Protein AF-A0AAV7Y531-F1 (afdb_monomer_lite)

Organism: NCBI:txid1746091

Sequence (164 aa):
MVYMGDIHSNTTSDLKAILGIIKIGLQLETLRDEIFVQVVKQTTKNPNKNSKTKDWDAFCVLTQSFLPLKNFQSPLIQHFEKHTRSTNRKIRAFARYALRVFRSILNKKIYEMPKIVIIKIILQLPFRPVVFGVSLEQLLESEKTTGSKAMIPRVLKYLYQNIE

Structure (mmCIF, N/CA/C/O backbone):
data_AF-A0AAV7Y531-F1
#
_entry.id   AF-A0AAV7Y531-F1
#
loop_
_atom_site.group_PDB
_atom_site.id
_atom_site.type_symbol
_atom_site.label_atom_id
_atom_site.label_alt_id
_atom_site.label_comp_id
_atom_site.label_asym_id
_atom_site.label_entity_id
_atom_site.label_seq_id
_atom_site.pdbx_PDB_ins_code
_atom_site.Cartn_x
_atom_site.Cartn_y
_atom_site.Cartn_z
_atom_site.occupancy
_atom_site.B_iso_or_equiv
_atom_site.auth_seq_id
_atom_site.auth_comp_id
_atom_site.auth_asym_id
_atom_site.auth_atom_id
_atom_site.pdbx_PDB_model_num
ATOM 1 N N . MET A 1 1 ? 2.916 12.273 -4.085 1.00 53.38 1 MET A N 1
ATOM 2 C CA . MET A 1 1 ? 3.907 13.263 -4.562 1.00 53.38 1 MET A CA 1
ATOM 3 C C . MET A 1 1 ? 5.258 13.121 -3.858 1.00 53.38 1 MET A C 1
ATOM 5 O O . MET A 1 1 ? 6.182 12.682 -4.520 1.00 53.38 1 ME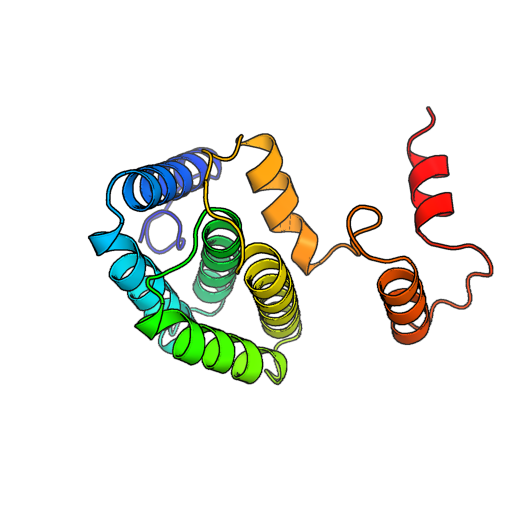T A O 1
ATOM 9 N N . VAL A 1 2 ? 5.402 13.372 -2.543 1.00 57.91 2 VAL A N 1
ATOM 10 C CA . VAL A 1 2 ? 6.716 13.222 -1.855 1.00 57.91 2 VAL A CA 1
ATOM 11 C C . VAL A 1 2 ? 7.213 11.773 -1.835 1.00 57.91 2 VAL A C 1
ATOM 13 O O . VAL A 1 2 ? 8.239 11.473 -2.427 1.00 57.91 2 VAL A O 1
ATOM 16 N N . TYR A 1 3 ? 6.432 10.843 -1.274 1.00 57.06 3 TYR A N 1
ATOM 17 C CA . TYR A 1 3 ? 6.820 9.423 -1.225 1.00 57.06 3 TYR A CA 1
ATOM 18 C C . TYR A 1 3 ? 7.027 8.788 -2.610 1.00 57.06 3 TYR A C 1
ATOM 20 O O . TYR A 1 3 ? 7.845 7.895 -2.788 1.00 57.06 3 TYR A O 1
ATOM 28 N N . MET A 1 4 ? 6.281 9.266 -3.605 1.00 63.38 4 MET A N 1
ATOM 29 C CA . MET A 1 4 ? 6.285 8.738 -4.975 1.00 63.38 4 MET A CA 1
ATOM 30 C C . MET A 1 4 ? 7.547 9.145 -5.751 1.00 63.38 4 MET A C 1
ATOM 32 O O . MET A 1 4 ? 7.776 8.681 -6.862 1.00 63.38 4 MET A O 1
ATOM 36 N N . GLY A 1 5 ? 8.413 9.973 -5.152 1.00 57.06 5 GLY A N 1
ATOM 37 C CA . GLY A 1 5 ? 9.607 10.496 -5.810 1.00 57.06 5 GLY A CA 1
ATOM 38 C C . GLY A 1 5 ? 9.303 11.571 -6.852 1.00 57.06 5 GLY A C 1
ATOM 39 O O . GLY A 1 5 ? 10.188 11.907 -7.632 1.00 57.06 5 GLY A O 1
ATOM 40 N N . ASP A 1 6 ? 8.080 12.115 -6.858 1.00 59.00 6 ASP A N 1
ATOM 41 C CA . ASP A 1 6 ? 7.716 13.265 -7.695 1.00 59.00 6 ASP A CA 1
ATOM 42 C C . ASP A 1 6 ? 8.274 14.574 -7.102 1.00 59.00 6 ASP A C 1
ATOM 44 O O . ASP A 1 6 ? 8.421 15.569 -7.803 1.00 59.00 6 ASP A O 1
ATOM 48 N N . ILE A 1 7 ? 8.615 14.570 -5.808 1.00 57.28 7 ILE A N 1
ATOM 49 C CA . ILE A 1 7 ? 9.315 15.650 -5.105 1.00 57.28 7 ILE A CA 1
ATOM 50 C C . ILE A 1 7 ? 10.638 15.070 -4.594 1.00 57.28 7 ILE A C 1
ATOM 52 O O . ILE A 1 7 ? 10.643 13.975 -4.034 1.00 57.28 7 ILE A O 1
ATOM 56 N N . HIS A 1 8 ? 11.757 15.775 -4.794 1.00 54.75 8 HIS A N 1
ATOM 57 C CA . HIS A 1 8 ? 13.073 15.316 -4.333 1.00 54.75 8 HIS A CA 1
ATOM 58 C C . HIS A 1 8 ? 13.085 15.191 -2.804 1.00 54.75 8 HIS A C 1
ATOM 60 O O . HIS A 1 8 ? 12.927 16.175 -2.084 1.00 54.75 8 HIS A O 1
ATOM 66 N N . SER A 1 9 ? 13.263 13.968 -2.314 1.00 61.28 9 SER A N 1
ATOM 67 C CA . SER A 1 9 ? 13.124 13.604 -0.907 1.00 61.28 9 SER A CA 1
ATOM 68 C C . SER A 1 9 ? 14.180 12.562 -0.529 1.00 61.28 9 SER A C 1
ATOM 70 O O . SER A 1 9 ? 14.606 11.747 -1.350 1.00 61.28 9 SER A O 1
ATOM 72 N N . ASN A 1 10 ? 14.639 12.586 0.724 1.00 73.88 10 ASN A N 1
ATOM 73 C CA . ASN A 1 10 ? 15.508 11.538 1.259 1.00 73.88 10 ASN A CA 1
ATOM 74 C C . ASN A 1 10 ? 14.672 10.372 1.822 1.00 73.88 10 ASN A C 1
ATOM 76 O O . ASN A 1 10 ? 13.495 10.532 2.155 1.00 73.88 10 ASN A O 1
ATOM 80 N N . THR A 1 11 ? 15.280 9.196 1.991 1.00 72.25 11 THR A N 1
ATOM 81 C CA . THR A 1 11 ? 14.594 7.980 2.474 1.00 72.25 11 THR A CA 1
ATOM 82 C C . THR A 1 11 ? 13.844 8.195 3.795 1.00 72.25 11 THR A C 1
ATOM 84 O O . THR A 1 11 ? 12.777 7.626 4.015 1.00 72.25 11 THR A O 1
ATOM 87 N N . THR A 1 12 ? 14.369 9.043 4.683 1.00 74.94 12 THR A N 1
ATOM 88 C CA . THR A 1 12 ? 13.724 9.378 5.960 1.00 74.94 12 THR A CA 1
ATOM 89 C C . THR A 1 12 ? 12.433 10.169 5.755 1.00 74.94 12 THR A C 1
ATOM 91 O O . THR A 1 12 ? 11.435 9.894 6.420 1.00 74.94 12 THR A O 1
ATOM 94 N N . SER A 1 13 ? 12.429 11.132 4.833 1.00 80.62 13 SER A N 1
ATOM 95 C CA . SER A 1 13 ? 11.231 11.897 4.482 1.00 80.62 13 SER A CA 1
ATOM 96 C C . SER A 1 13 ? 10.180 11.045 3.769 1.00 80.62 13 SER A C 1
ATOM 98 O O . SER A 1 13 ? 9.000 11.179 4.084 1.00 80.62 13 SER A O 1
ATOM 100 N N . ASP A 1 14 ? 10.594 10.086 2.935 1.00 84.06 14 ASP A N 1
ATOM 101 C CA . ASP A 1 14 ? 9.687 9.105 2.328 1.00 84.06 14 ASP A CA 1
ATOM 102 C C . ASP A 1 14 ? 9.009 8.255 3.416 1.00 84.06 14 ASP A C 1
ATOM 104 O O . ASP A 1 14 ? 7.781 8.166 3.485 1.00 84.06 14 ASP A O 1
ATOM 108 N N . LEU A 1 15 ? 9.784 7.696 4.349 1.00 86.19 15 LEU A N 1
ATOM 109 C CA . LEU A 1 15 ? 9.225 6.902 5.448 1.00 86.19 15 LEU A CA 1
ATOM 110 C C . LEU A 1 15 ? 8.258 7.709 6.326 1.00 86.19 15 LEU A C 1
ATOM 112 O O . LEU A 1 15 ? 7.199 7.207 6.697 1.00 86.19 15 LEU A O 1
ATOM 116 N N . LYS A 1 16 ? 8.580 8.969 6.636 1.00 87.81 16 LYS A N 1
ATOM 117 C CA . LYS A 1 16 ? 7.666 9.854 7.374 1.00 87.81 16 LYS A CA 1
ATOM 118 C C . LYS A 1 16 ? 6.380 10.127 6.590 1.00 87.81 16 LYS A C 1
ATOM 120 O O . LYS A 1 16 ? 5.304 10.105 7.182 1.00 87.81 16 LYS A O 1
ATOM 125 N N . ALA A 1 17 ? 6.478 10.335 5.278 1.00 89.88 17 ALA A N 1
ATOM 126 C CA . ALA A 1 17 ? 5.321 10.580 4.425 1.00 89.88 17 ALA A CA 1
ATOM 127 C C . ALA A 1 17 ? 4.371 9.372 4.389 1.00 89.88 17 ALA A C 1
ATOM 129 O O . ALA A 1 17 ? 3.175 9.539 4.622 1.00 89.88 17 ALA A O 1
ATOM 130 N N . ILE A 1 18 ? 4.886 8.154 4.172 1.00 91.31 18 ILE A N 1
ATOM 131 C CA . ILE A 1 18 ? 4.034 6.955 4.138 1.00 91.31 18 ILE A CA 1
ATOM 132 C C . ILE A 1 18 ? 3.409 6.663 5.507 1.00 91.31 18 ILE A C 1
ATOM 134 O O . ILE A 1 18 ? 2.230 6.332 5.574 1.00 91.31 18 ILE A O 1
ATOM 138 N N . LEU A 1 19 ? 4.141 6.873 6.608 1.00 93.00 19 LEU A N 1
ATOM 139 C CA . LEU A 1 19 ? 3.591 6.760 7.966 1.00 93.00 19 LEU A CA 1
ATOM 140 C C . LEU A 1 19 ? 2.464 7.766 8.215 1.00 93.00 19 LEU A C 1
ATOM 142 O O . LEU A 1 19 ? 1.467 7.417 8.841 1.00 93.00 19 LEU A O 1
ATOM 146 N N . GLY A 1 20 ? 2.604 8.996 7.715 1.00 94.06 20 GLY A N 1
ATOM 147 C CA . GLY A 1 20 ? 1.550 10.007 7.782 1.00 94.06 20 GLY A CA 1
ATOM 148 C C . GLY A 1 20 ? 0.280 9.560 7.058 1.00 94.06 20 GLY A C 1
ATOM 149 O O . GLY A 1 20 ? -0.804 9.624 7.632 1.00 94.06 20 GLY A O 1
ATOM 150 N N . ILE A 1 21 ? 0.418 9.024 5.841 1.00 95.00 21 ILE A N 1
ATOM 151 C CA . ILE A 1 21 ? -0.711 8.488 5.064 1.00 95.00 21 ILE A CA 1
ATOM 152 C C . ILE A 1 21 ? -1.368 7.316 5.803 1.00 95.00 21 ILE A C 1
ATOM 154 O O . ILE A 1 21 ? -2.593 7.264 5.907 1.00 95.00 21 ILE A O 1
ATOM 158 N N . ILE A 1 22 ? -0.569 6.402 6.365 1.00 95.56 22 ILE A N 1
ATOM 159 C CA . ILE A 1 22 ? -1.090 5.268 7.135 1.00 95.56 22 ILE A CA 1
ATOM 160 C C . ILE A 1 22 ? -1.878 5.755 8.346 1.00 95.56 22 ILE A C 1
ATOM 162 O O . ILE A 1 22 ? -2.997 5.304 8.564 1.00 95.56 22 ILE A O 1
ATOM 166 N N . LYS A 1 23 ? -1.330 6.712 9.100 1.00 96.19 23 LYS A N 1
ATOM 167 C CA . LYS A 1 23 ? -2.006 7.294 10.260 1.00 96.19 23 LYS A CA 1
ATOM 168 C C . LYS A 1 23 ? -3.377 7.863 9.881 1.00 96.19 23 LYS A C 1
ATOM 170 O O . LYS A 1 23 ? -4.349 7.576 10.573 1.00 96.19 23 LYS A O 1
ATOM 175 N N . ILE A 1 24 ? -3.464 8.600 8.772 1.00 95.94 24 ILE A N 1
ATOM 176 C CA . ILE A 1 24 ? -4.731 9.149 8.268 1.00 95.94 24 ILE A CA 1
ATOM 177 C C . ILE A 1 24 ? -5.717 8.021 7.940 1.00 95.94 24 ILE A C 1
ATOM 179 O O . ILE A 1 24 ? -6.846 8.056 8.417 1.00 95.94 24 ILE A O 1
ATOM 183 N N . GLY A 1 25 ? -5.295 6.994 7.194 1.00 95.75 25 GLY A N 1
ATOM 184 C CA . GLY A 1 25 ? -6.164 5.864 6.840 1.00 95.75 25 GLY A CA 1
ATOM 185 C C . GLY A 1 25 ? -6.623 5.028 8.043 1.00 95.75 25 GLY A C 1
ATOM 186 O O . GLY A 1 25 ? -7.721 4.471 8.031 1.00 95.75 25 GLY A O 1
ATOM 187 N N . LEU A 1 26 ? -5.817 4.956 9.105 1.00 95.00 26 LEU A N 1
ATOM 188 C CA . LEU A 1 26 ? -6.198 4.297 10.357 1.00 95.00 26 LEU A CA 1
ATOM 189 C C . LEU A 1 26 ? -7.231 5.112 11.147 1.00 95.00 26 LEU A C 1
ATOM 191 O O . LEU A 1 26 ? -8.158 4.522 11.696 1.00 95.00 26 LEU A O 1
ATOM 195 N N . GLN A 1 27 ? -7.090 6.441 11.183 1.00 95.38 27 GLN A N 1
ATOM 196 C CA . GLN A 1 27 ? -7.982 7.341 11.926 1.00 95.38 27 GLN A CA 1
ATOM 197 C C . GLN A 1 27 ? -9.300 7.628 11.195 1.00 95.38 27 GLN A C 1
ATOM 199 O O . GLN A 1 27 ? -10.337 7.762 11.837 1.00 95.38 27 GLN A O 1
ATOM 204 N N . LEU A 1 28 ? -9.264 7.736 9.865 1.00 95.44 28 LEU A N 1
ATOM 205 C CA . LEU A 1 28 ? -10.386 8.160 9.030 1.00 95.44 28 LEU A CA 1
ATOM 206 C C . LEU A 1 28 ? -10.697 7.085 7.988 1.00 95.44 28 LEU A C 1
ATOM 208 O O . LEU A 1 28 ? -10.148 7.068 6.886 1.00 95.44 28 LEU A O 1
ATOM 212 N N . GLU A 1 29 ? -11.609 6.179 8.337 1.00 93.31 29 GLU A N 1
ATOM 213 C CA . GLU A 1 29 ? -12.004 5.065 7.470 1.00 93.31 29 GLU A CA 1
ATOM 214 C C . GLU A 1 29 ? -12.589 5.523 6.123 1.00 93.31 29 GLU A C 1
ATOM 216 O O . GLU A 1 29 ? -12.320 4.906 5.093 1.00 93.31 29 GLU A O 1
ATOM 221 N N . THR A 1 30 ? -13.296 6.655 6.102 1.00 92.94 30 THR A N 1
ATOM 222 C CA . THR A 1 30 ? -13.878 7.248 4.887 1.00 92.94 30 THR A CA 1
ATOM 223 C C . THR A 1 30 ? -12.837 7.679 3.851 1.00 92.94 30 THR A C 1
ATOM 225 O O . THR A 1 30 ? -13.166 7.783 2.673 1.00 92.94 30 THR A O 1
ATOM 228 N N . LEU A 1 31 ? -11.578 7.893 4.253 1.00 95.69 31 LEU A N 1
ATOM 229 C CA . LEU A 1 31 ? -10.491 8.273 3.344 1.00 95.69 31 LEU A CA 1
ATOM 230 C C . LEU A 1 31 ? -9.726 7.077 2.775 1.00 95.69 31 LEU A C 1
ATOM 232 O O . LEU A 1 31 ? -8.895 7.259 1.887 1.00 95.69 31 LEU A O 1
ATOM 236 N N . ARG A 1 32 ? -9.968 5.853 3.263 1.00 95.50 32 ARG A N 1
ATOM 237 C CA . ARG A 1 32 ? -9.200 4.675 2.827 1.00 95.50 32 ARG A CA 1
ATOM 238 C C . ARG A 1 32 ? -9.364 4.420 1.334 1.00 95.50 32 ARG A C 1
ATOM 240 O O . ARG A 1 32 ? -8.366 4.202 0.652 1.00 95.50 32 ARG A O 1
ATOM 247 N N . ASP A 1 33 ? -10.589 4.502 0.824 1.00 95.88 33 ASP A N 1
ATOM 248 C CA . ASP A 1 33 ? -10.867 4.305 -0.602 1.00 95.88 33 ASP A CA 1
ATOM 249 C C . ASP A 1 33 ? -10.153 5.355 -1.454 1.00 95.88 33 ASP A C 1
ATOM 251 O O . ASP A 1 33 ? -9.473 4.993 -2.411 1.00 95.88 33 ASP A O 1
ATOM 255 N N . GLU A 1 34 ? -10.208 6.630 -1.059 1.00 95.44 34 GLU A N 1
ATOM 256 C CA . GLU A 1 34 ? -9.510 7.717 -1.754 1.00 95.44 34 GLU A CA 1
ATOM 257 C C . GLU A 1 34 ? -7.991 7.486 -1.779 1.00 95.44 34 GLU A C 1
ATOM 259 O O . GLU A 1 34 ? -7.361 7.601 -2.831 1.00 95.44 34 GLU A O 1
ATOM 264 N N . ILE A 1 35 ? -7.396 7.064 -0.655 1.00 95.25 35 ILE A N 1
ATOM 265 C CA . ILE A 1 35 ? -5.970 6.711 -0.591 1.00 95.25 35 ILE A CA 1
ATOM 266 C C . ILE A 1 35 ? -5.647 5.598 -1.598 1.00 95.25 35 ILE A C 1
ATOM 268 O O . ILE A 1 35 ? -4.692 5.719 -2.372 1.00 95.25 35 ILE A O 1
ATOM 272 N N . PHE A 1 36 ? -6.433 4.516 -1.627 1.00 95.50 36 PHE A N 1
ATOM 273 C CA . PHE A 1 36 ? -6.189 3.420 -2.565 1.00 95.50 36 PHE A CA 1
ATOM 274 C C . PHE A 1 36 ? -6.401 3.848 -4.022 1.00 95.50 36 PHE A C 1
ATOM 276 O O . PHE A 1 36 ? -5.572 3.513 -4.868 1.00 95.50 36 PHE A O 1
ATOM 283 N N . VAL A 1 37 ? -7.446 4.620 -4.326 1.00 94.00 37 VAL A N 1
ATOM 284 C CA . VAL A 1 37 ? -7.720 5.148 -5.673 1.00 94.00 37 VAL A CA 1
ATOM 285 C C . VAL A 1 37 ? -6.561 6.008 -6.171 1.00 94.00 37 VAL A C 1
ATOM 287 O O . VAL A 1 37 ? -6.118 5.843 -7.312 1.00 94.00 37 VAL A O 1
ATOM 290 N N . GLN A 1 38 ? -6.011 6.879 -5.323 1.00 91.88 38 GLN A N 1
ATOM 291 C CA . GLN A 1 38 ? -4.862 7.707 -5.687 1.00 91.88 38 GLN A CA 1
ATOM 292 C C . GLN A 1 38 ? -3.636 6.859 -6.047 1.00 91.88 38 GLN A C 1
ATOM 294 O O . GLN A 1 38 ? -2.994 7.111 -7.069 1.00 91.88 38 GLN A O 1
ATOM 299 N N . VAL A 1 39 ? -3.332 5.805 -5.282 1.00 91.19 39 VAL A N 1
ATOM 300 C CA . VAL A 1 39 ? -2.198 4.920 -5.602 1.00 91.19 39 VAL A CA 1
ATOM 301 C C . VAL A 1 39 ? -2.477 4.057 -6.843 1.00 91.19 39 VAL A C 1
ATOM 303 O O . VAL A 1 39 ? -1.589 3.872 -7.680 1.00 91.19 39 VAL A O 1
ATOM 306 N N . VAL A 1 40 ? -3.716 3.596 -7.053 1.00 92.31 40 VAL A N 1
ATOM 307 C CA . VAL A 1 40 ? -4.134 2.912 -8.297 1.00 92.31 40 VAL A CA 1
ATOM 308 C C . VAL A 1 40 ? -3.913 3.810 -9.516 1.00 92.31 40 VAL A C 1
ATOM 310 O O . VAL A 1 40 ? -3.365 3.369 -10.532 1.00 92.31 40 VAL A O 1
ATOM 313 N N . LYS A 1 41 ? -4.302 5.086 -9.424 1.00 89.94 41 LYS A N 1
ATOM 314 C CA . LYS A 1 41 ? -4.123 6.065 -10.502 1.00 89.94 41 LYS A CA 1
ATOM 315 C C . LYS A 1 41 ? -2.647 6.210 -10.870 1.00 89.94 41 LYS A C 1
ATOM 317 O O . LYS A 1 41 ? -2.317 6.160 -12.056 1.00 89.94 41 LYS A O 1
ATOM 322 N N . GLN A 1 42 ? -1.776 6.312 -9.871 1.00 84.75 42 GLN A N 1
ATOM 323 C CA . GLN A 1 42 ? -0.336 6.482 -10.070 1.00 84.75 42 GLN A CA 1
ATOM 324 C C . GLN A 1 42 ? 0.307 5.206 -10.637 1.00 84.75 42 GLN A C 1
ATOM 326 O O . GLN A 1 42 ? 0.990 5.259 -11.656 1.00 84.75 42 GLN A O 1
ATOM 331 N N . THR A 1 43 ? -0.049 4.018 -10.142 1.00 83.31 43 THR A N 1
ATOM 332 C CA . THR A 1 43 ? 0.459 2.756 -10.720 1.00 83.31 43 THR A CA 1
ATOM 333 C C . THR A 1 43 ? 0.009 2.510 -12.171 1.00 83.31 43 THR A C 1
ATOM 335 O O . THR A 1 43 ? 0.720 1.844 -12.929 1.00 83.31 43 THR A O 1
ATOM 338 N N . THR A 1 44 ? -1.125 3.083 -12.593 1.00 81.56 44 THR A N 1
ATOM 339 C CA . THR A 1 44 ? -1.698 2.881 -13.937 1.00 81.56 44 THR A CA 1
ATOM 340 C C . THR A 1 44 ? -1.247 3.936 -14.951 1.00 81.56 44 THR A C 1
ATOM 342 O O . THR A 1 44 ? -0.855 3.588 -16.065 1.0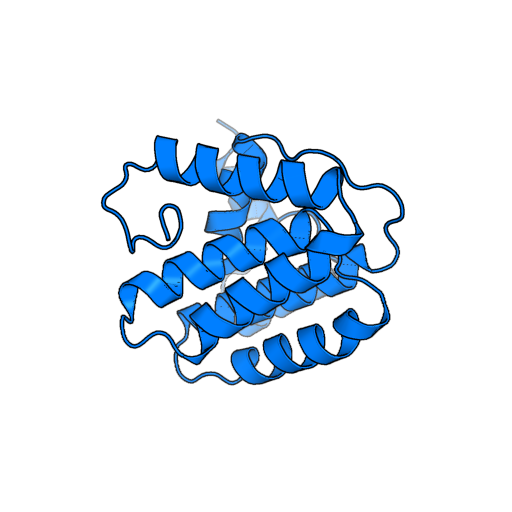0 81.56 44 THR A O 1
ATOM 345 N N . LYS A 1 45 ? -1.308 5.223 -14.587 1.00 78.38 45 LYS A N 1
ATOM 346 C CA . LYS A 1 45 ? -1.183 6.356 -15.525 1.00 78.38 45 LYS A CA 1
ATOM 347 C C . LYS A 1 45 ? 0.141 7.118 -15.430 1.00 78.38 45 LYS A C 1
ATOM 349 O O . LYS A 1 45 ? 0.318 8.093 -16.150 1.00 78.38 45 LYS A O 1
ATOM 354 N N . ASN A 1 46 ? 1.076 6.695 -14.584 1.00 72.62 46 ASN A N 1
ATOM 355 C CA . ASN A 1 46 ? 2.345 7.400 -14.429 1.00 72.62 46 ASN A CA 1
ATOM 356 C C . ASN A 1 46 ? 3.253 7.207 -15.670 1.00 72.62 46 ASN A C 1
ATOM 358 O O . ASN A 1 46 ? 3.526 6.066 -16.049 1.00 72.62 46 ASN A O 1
ATOM 362 N N . PRO A 1 47 ? 3.720 8.268 -16.352 1.00 66.56 47 PRO A N 1
ATOM 363 C CA . PRO A 1 47 ? 4.651 8.138 -17.477 1.00 66.56 47 PRO A CA 1
ATOM 364 C C . PRO A 1 47 ? 6.085 7.810 -17.019 1.00 66.56 47 PRO A C 1
ATOM 366 O O . PRO A 1 47 ? 6.865 7.241 -17.784 1.00 66.56 47 PRO A O 1
ATOM 369 N N . ASN A 1 48 ? 6.435 8.095 -15.760 1.00 73.56 48 ASN A N 1
ATOM 370 C CA . ASN A 1 48 ? 7.771 7.885 -15.213 1.00 73.56 48 ASN A CA 1
ATOM 371 C C . ASN A 1 48 ? 7.929 6.468 -14.625 1.00 73.56 48 ASN A C 1
ATOM 373 O O . ASN A 1 48 ? 7.385 6.126 -13.575 1.00 73.56 48 ASN A O 1
ATOM 377 N N . LYS A 1 49 ? 8.734 5.628 -15.292 1.00 65.38 49 LYS A N 1
ATOM 378 C CA . LYS A 1 49 ? 8.984 4.227 -14.894 1.00 65.38 49 LYS A CA 1
ATOM 379 C C . LYS A 1 49 ? 9.645 4.081 -13.515 1.00 65.38 49 LYS A C 1
ATOM 381 O O . LYS A 1 49 ? 9.411 3.068 -12.855 1.00 65.38 49 LYS A O 1
ATOM 386 N N . ASN A 1 50 ? 10.448 5.054 -13.080 1.00 64.31 50 ASN A N 1
ATOM 387 C CA . ASN A 1 50 ? 11.104 5.008 -11.770 1.00 64.31 50 ASN A CA 1
ATOM 388 C C . ASN A 1 50 ? 10.108 5.332 -10.647 1.00 64.31 50 ASN A C 1
ATOM 390 O O . ASN A 1 50 ? 10.057 4.603 -9.657 1.00 64.31 50 ASN A O 1
ATOM 394 N N . SER A 1 51 ? 9.251 6.337 -10.858 1.00 69.62 51 SER A N 1
ATOM 395 C CA . SER A 1 51 ? 8.156 6.699 -9.942 1.00 69.62 51 SER A CA 1
ATOM 396 C C . SER A 1 51 ? 7.151 5.538 -9.786 1.00 69.62 51 SER A C 1
ATOM 398 O O . SER A 1 51 ? 6.801 5.175 -8.665 1.00 69.62 51 SER A O 1
ATOM 400 N N . LYS A 1 52 ? 6.872 4.773 -10.861 1.00 74.06 52 LYS A N 1
ATOM 401 C CA . LYS A 1 52 ? 6.038 3.551 -10.775 1.00 74.06 52 LYS A CA 1
ATOM 402 C C . LYS A 1 52 ? 6.506 2.529 -9.743 1.00 74.06 52 LYS A C 1
ATOM 404 O O . LYS A 1 52 ? 5.676 1.841 -9.163 1.00 74.06 52 LYS A O 1
ATOM 409 N N . THR A 1 53 ? 7.813 2.352 -9.549 1.00 79.06 53 THR A N 1
ATOM 410 C CA . THR A 1 53 ? 8.311 1.353 -8.584 1.00 79.06 53 THR A CA 1
ATOM 411 C C . THR A 1 53 ? 8.002 1.794 -7.153 1.00 79.06 53 THR A C 1
ATOM 413 O O . THR A 1 53 ? 7.483 0.993 -6.380 1.00 79.06 53 THR A O 1
ATOM 416 N N . LYS A 1 54 ? 8.215 3.081 -6.845 1.00 81.12 54 LYS A N 1
ATOM 417 C CA . LYS A 1 54 ? 7.854 3.673 -5.550 1.00 81.12 54 LYS A CA 1
ATOM 418 C C . LYS A 1 54 ? 6.342 3.657 -5.303 1.00 81.12 54 LYS A C 1
ATOM 420 O O . LYS A 1 54 ? 5.904 3.452 -4.174 1.00 81.12 54 LYS A O 1
ATOM 425 N N . ASP A 1 55 ? 5.535 3.806 -6.353 1.00 86.12 55 ASP A N 1
ATOM 426 C CA . ASP A 1 55 ? 4.077 3.688 -6.244 1.00 86.12 55 ASP A CA 1
ATOM 427 C C . ASP A 1 55 ? 3.663 2.283 -5.775 1.00 86.12 55 ASP A C 1
ATOM 429 O O . ASP A 1 55 ? 2.807 2.140 -4.903 1.00 86.12 55 ASP A O 1
ATOM 433 N N . TRP A 1 56 ? 4.304 1.237 -6.308 1.00 90.94 56 TRP A N 1
ATOM 434 C CA . TRP A 1 56 ? 4.057 -0.149 -5.895 1.00 90.94 56 TRP A CA 1
ATOM 435 C C . TRP A 1 56 ? 4.588 -0.468 -4.492 1.00 90.94 56 TRP A C 1
ATOM 437 O O . TRP A 1 56 ? 3.944 -1.235 -3.771 1.00 90.94 56 TRP A O 1
ATOM 447 N N . ASP A 1 57 ? 5.701 0.144 -4.082 1.00 90.31 57 ASP A N 1
ATOM 448 C CA . ASP A 1 57 ? 6.197 0.096 -2.702 1.00 90.31 57 ASP A CA 1
ATOM 449 C C . ASP A 1 57 ? 5.157 0.661 -1.722 1.00 90.31 57 ASP A C 1
ATOM 451 O O . ASP A 1 57 ? 4.785 -0.012 -0.754 1.00 90.31 57 ASP A O 1
ATOM 455 N N . ALA A 1 58 ? 4.610 1.849 -2.021 1.00 90.69 58 ALA A N 1
ATOM 456 C CA . ALA A 1 58 ? 3.551 2.478 -1.225 1.00 90.69 58 ALA A CA 1
ATOM 457 C C . ALA A 1 58 ? 2.363 1.529 -1.085 1.00 90.69 58 ALA A C 1
ATOM 459 O O . ALA A 1 58 ? 1.823 1.321 -0.000 1.00 90.69 58 ALA A O 1
ATOM 460 N N . PHE A 1 59 ? 1.977 0.928 -2.207 1.00 92.56 59 PHE A N 1
ATOM 461 C CA . PHE A 1 59 ? 0.823 0.058 -2.289 1.00 92.56 59 PHE A CA 1
ATOM 462 C C . PHE A 1 59 ? 0.989 -1.196 -1.432 1.00 92.56 59 PHE A C 1
AT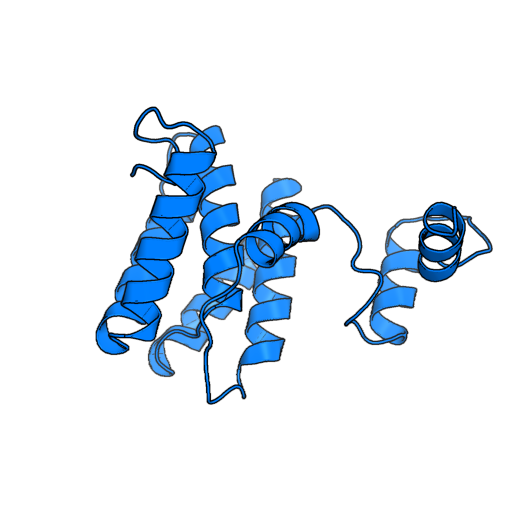OM 464 O O . PHE A 1 59 ? 0.081 -1.543 -0.681 1.00 92.56 59 PHE A O 1
ATOM 471 N N . CYS A 1 60 ? 2.165 -1.826 -1.455 1.00 92.31 60 CYS A N 1
ATOM 472 C CA . CYS A 1 60 ? 2.454 -2.979 -0.602 1.00 92.31 60 CYS A CA 1
ATOM 473 C C . CYS A 1 60 ? 2.361 -2.621 0.886 1.00 92.31 60 CYS A C 1
ATOM 475 O O . CYS A 1 60 ? 1.749 -3.359 1.657 1.00 92.31 60 CYS A O 1
ATOM 477 N N . VAL A 1 61 ? 2.897 -1.466 1.287 1.00 93.38 61 VAL A N 1
ATOM 478 C CA . VAL A 1 61 ? 2.828 -0.999 2.680 1.00 93.38 61 VAL A CA 1
ATOM 479 C C . VAL A 1 61 ? 1.383 -0.700 3.102 1.00 93.38 61 VAL A C 1
ATOM 481 O O . VAL A 1 61 ? 0.949 -1.135 4.172 1.00 93.38 61 VAL A O 1
ATOM 484 N N . LEU A 1 62 ? 0.611 -0.008 2.261 1.00 94.94 62 LEU A N 1
ATOM 485 C CA . LEU A 1 62 ? -0.784 0.340 2.549 1.00 94.94 62 LEU A CA 1
ATOM 486 C C . LEU A 1 62 ? -1.672 -0.906 2.647 1.00 94.94 62 LEU A C 1
ATOM 488 O O . LEU A 1 62 ? -2.404 -1.045 3.624 1.00 94.94 62 LEU A O 1
ATOM 492 N N . THR A 1 63 ? -1.534 -1.858 1.714 1.00 93.12 63 THR A N 1
ATOM 493 C CA . THR A 1 63 ? -2.298 -3.125 1.729 1.00 93.12 63 THR A CA 1
ATOM 494 C C . THR A 1 63 ? -2.041 -3.997 2.949 1.00 93.12 63 THR A C 1
ATOM 496 O O . THR A 1 63 ? -2.843 -4.876 3.233 1.00 93.12 63 THR A O 1
ATOM 499 N N . GLN A 1 64 ? -0.940 -3.786 3.668 1.00 91.31 64 GLN A N 1
ATOM 500 C CA . GLN A 1 64 ? -0.656 -4.490 4.916 1.00 91.31 64 GLN A CA 1
ATOM 501 C C . GLN A 1 64 ? -1.147 -3.730 6.153 1.00 91.31 64 GLN A C 1
ATOM 503 O O . GLN A 1 64 ? -1.293 -4.320 7.224 1.00 91.31 64 GLN A O 1
ATOM 508 N N . SER A 1 65 ? -1.382 -2.427 6.006 1.00 93.38 65 SER A N 1
ATOM 509 C CA . SER A 1 65 ? -1.732 -1.533 7.107 1.00 93.38 65 SER A CA 1
ATOM 510 C C . SER A 1 65 ? -3.237 -1.508 7.361 1.00 93.38 65 SER A C 1
ATOM 512 O O . SER A 1 65 ? -3.649 -1.574 8.514 1.00 93.38 65 SER A O 1
ATOM 514 N N . PHE A 1 66 ? -4.058 -1.440 6.310 1.00 94.75 66 PHE A N 1
ATOM 515 C CA . PHE A 1 66 ? -5.521 -1.426 6.410 1.00 94.75 66 PHE A CA 1
ATOM 516 C C . PHE A 1 66 ? -6.182 -1.881 5.102 1.00 94.75 66 PHE A C 1
ATOM 518 O O . PHE A 1 66 ? -5.547 -1.914 4.047 1.00 94.75 66 PHE A O 1
ATOM 525 N N . LEU A 1 67 ? -7.474 -2.213 5.165 1.00 94.94 67 LEU A N 1
ATOM 526 C CA . LEU A 1 67 ? -8.297 -2.491 3.985 1.00 94.94 67 LEU A CA 1
ATOM 527 C C . LEU A 1 67 ? -9.101 -1.259 3.555 1.00 94.94 67 LEU A C 1
ATOM 529 O O . LEU A 1 67 ? -9.513 -0.482 4.419 1.00 94.94 67 LEU A O 1
ATOM 533 N N . PRO A 1 68 ? -9.400 -1.107 2.252 1.00 94.81 68 PRO A N 1
ATOM 534 C CA . PRO A 1 68 ? -10.448 -0.197 1.811 1.00 94.81 68 PRO A CA 1
ATOM 535 C C . PRO A 1 68 ? -11.824 -0.682 2.295 1.00 94.81 68 PRO A C 1
ATOM 537 O O . PRO A 1 68 ? -11.979 -1.812 2.786 1.00 94.81 68 PRO A O 1
ATOM 540 N N . LEU A 1 69 ? -12.839 0.155 2.103 1.00 93.69 69 LEU A N 1
ATOM 541 C CA . LEU A 1 69 ? -14.231 -0.203 2.339 1.00 93.69 69 LEU A CA 1
ATOM 542 C C . LEU A 1 69 ? -14.625 -1.408 1.477 1.00 93.69 69 LEU A C 1
ATOM 544 O O . LEU A 1 69 ? -14.113 -1.610 0.373 1.00 93.69 69 LEU A O 1
ATOM 548 N N . LYS A 1 70 ? -15.572 -2.214 1.975 1.00 91.81 70 LYS A N 1
ATOM 549 C CA . LYS A 1 70 ? -15.971 -3.495 1.359 1.00 91.81 70 LYS A CA 1
ATOM 550 C C . LYS A 1 70 ? -16.279 -3.380 -0.137 1.00 91.81 70 LYS A C 1
ATOM 552 O O . LYS A 1 70 ? -15.852 -4.231 -0.912 1.00 91.81 70 LYS A O 1
ATOM 557 N N . ASN A 1 71 ? -16.948 -2.304 -0.544 1.00 92.12 71 ASN A N 1
ATOM 558 C CA . ASN A 1 71 ? -17.351 -2.081 -1.934 1.00 92.12 71 ASN A CA 1
ATOM 559 C C . ASN A 1 71 ? -16.150 -1.916 -2.883 1.00 92.12 71 ASN A C 1
ATOM 561 O O . ASN A 1 71 ? -16.242 -2.270 -4.056 1.00 92.12 71 ASN A O 1
ATOM 565 N N . PHE A 1 72 ? -15.012 -1.430 -2.380 1.00 94.00 72 PHE A N 1
ATOM 566 C CA . PHE A 1 72 ? -13.811 -1.195 -3.179 1.00 94.00 72 PHE A CA 1
ATOM 567 C C . PHE A 1 72 ? -12.796 -2.354 -3.132 1.00 94.00 72 PHE A C 1
ATOM 569 O O . PHE A 1 72 ? -11.869 -2.409 -3.941 1.00 94.00 72 PHE A O 1
ATOM 576 N N . GLN A 1 73 ? -12.991 -3.346 -2.254 1.00 94.50 73 GLN A N 1
ATOM 577 C CA . GLN A 1 73 ? -12.084 -4.498 -2.135 1.00 94.50 73 GLN A CA 1
ATOM 578 C C . GLN A 1 73 ? -12.041 -5.359 -3.407 1.00 94.50 73 GLN A C 1
ATOM 580 O O . GLN A 1 73 ? -10.959 -5.743 -3.849 1.00 94.50 73 GLN A O 1
ATOM 585 N N . SER A 1 74 ? -13.194 -5.641 -4.026 1.00 94.75 74 SER A N 1
ATOM 586 C CA . SER A 1 74 ? -13.258 -6.445 -5.259 1.00 94.75 74 SER A CA 1
ATOM 587 C C . SER A 1 74 ? -12.563 -5.762 -6.454 1.00 94.75 74 SER A C 1
ATOM 589 O O . SER A 1 74 ? -11.682 -6.388 -7.054 1.00 94.75 74 SER A O 1
ATOM 591 N N . PRO A 1 75 ? -12.839 -4.476 -6.768 1.00 94.50 75 PRO A N 1
ATOM 592 C CA . PRO A 1 75 ? -12.081 -3.734 -7.780 1.00 94.50 75 PRO A CA 1
ATOM 593 C C . PRO A 1 75 ? -10.566 -3.736 -7.536 1.00 94.50 75 PRO A C 1
ATOM 595 O O . PRO A 1 75 ? -9.778 -3.896 -8.471 1.00 94.50 75 PRO A O 1
ATOM 598 N N . LEU A 1 76 ? -10.146 -3.602 -6.276 1.00 94.44 76 LEU A N 1
ATOM 599 C CA . LEU A 1 76 ? -8.734 -3.586 -5.912 1.00 94.44 76 LEU A CA 1
ATOM 600 C C . LEU A 1 76 ? -8.055 -4.951 -6.140 1.00 94.44 76 LEU A C 1
ATOM 602 O O . LEU A 1 76 ? -6.944 -5.006 -6.671 1.00 94.44 76 LEU A O 1
ATOM 606 N N . ILE A 1 77 ? -8.739 -6.056 -5.823 1.00 94.94 77 ILE A N 1
ATOM 607 C CA . ILE A 1 77 ? -8.265 -7.419 -6.119 1.00 94.94 77 ILE A CA 1
ATOM 608 C C . ILE A 1 77 ? -8.072 -7.612 -7.627 1.00 94.94 77 ILE A C 1
ATOM 610 O O . ILE A 1 77 ? -7.008 -8.070 -8.050 1.00 94.94 77 ILE A O 1
ATOM 614 N N . GLN A 1 78 ? -9.049 -7.206 -8.442 1.00 94.88 78 GLN A N 1
ATOM 615 C CA . GLN A 1 78 ? -8.957 -7.303 -9.903 1.00 94.88 78 GLN A CA 1
ATOM 616 C C . GLN A 1 78 ? -7.772 -6.498 -10.453 1.00 94.88 78 GLN A C 1
ATOM 618 O O . GLN A 1 78 ? -7.055 -6.954 -11.351 1.00 94.88 78 GLN A O 1
ATOM 623 N N . HIS A 1 79 ? -7.512 -5.316 -9.883 1.00 94.38 79 HIS A N 1
ATOM 624 C CA . HIS A 1 79 ? -6.347 -4.509 -10.241 1.00 94.38 79 HIS A CA 1
ATOM 625 C C . HIS A 1 79 ? -5.030 -5.239 -9.947 1.00 94.38 79 HIS A C 1
ATOM 627 O O . HIS A 1 79 ? -4.139 -5.248 -10.803 1.00 94.38 79 HIS A O 1
ATOM 633 N N . PHE A 1 80 ? -4.901 -5.903 -8.793 1.00 94.06 80 PHE A N 1
ATOM 634 C CA . PHE A 1 80 ? -3.719 -6.720 -8.501 1.00 94.06 80 PHE A CA 1
ATOM 635 C C . PHE A 1 80 ? -3.575 -7.886 -9.473 1.00 94.06 80 PHE A C 1
ATOM 637 O O . PHE A 1 80 ? -2.502 -8.075 -10.046 1.00 94.06 80 PHE A O 1
ATOM 644 N N . GLU A 1 81 ? -4.650 -8.639 -9.706 1.00 94.25 81 GLU A N 1
ATOM 645 C CA . GLU A 1 81 ? -4.655 -9.798 -10.601 1.00 94.25 81 GLU A CA 1
ATOM 646 C C . GLU A 1 81 ? -4.224 -9.422 -12.020 1.00 94.25 81 GLU A C 1
ATOM 648 O O . GLU A 1 81 ? -3.362 -10.087 -12.601 1.00 94.25 81 GLU A O 1
ATOM 653 N N . LYS A 1 82 ? -4.713 -8.296 -12.548 1.00 93.62 82 LYS A N 1
ATOM 654 C CA . LYS A 1 82 ? -4.267 -7.749 -13.835 1.00 93.62 82 LYS A CA 1
ATOM 655 C C . LYS A 1 82 ? -2.751 -7.526 -13.870 1.00 93.62 82 LYS A C 1
ATOM 657 O O .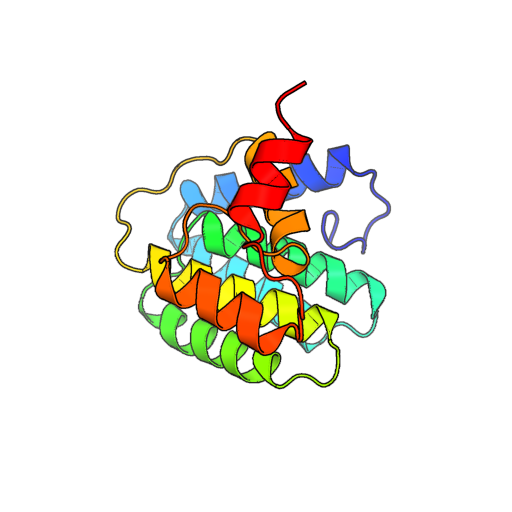 LYS A 1 82 ? -2.089 -7.904 -14.837 1.00 93.62 82 LYS A O 1
ATOM 662 N N . HIS A 1 83 ? -2.180 -6.961 -12.808 1.00 92.31 83 HIS A N 1
ATOM 663 C CA . HIS A 1 83 ? -0.748 -6.658 -12.735 1.00 92.31 83 HIS A CA 1
ATOM 664 C C . HIS A 1 83 ? 0.131 -7.875 -12.415 1.00 92.31 83 HIS A C 1
ATOM 666 O O . HIS A 1 83 ? 1.324 -7.853 -12.730 1.00 92.31 83 HIS A O 1
ATOM 672 N N . THR A 1 84 ? -0.429 -8.980 -11.907 1.00 89.62 84 THR A N 1
ATOM 673 C CA . THR A 1 84 ? 0.305 -10.258 -11.814 1.00 89.62 84 THR A CA 1
ATOM 674 C C . THR A 1 84 ? 0.677 -10.827 -13.187 1.00 89.62 84 THR A C 1
ATOM 676 O O . THR A 1 84 ? 1.638 -11.583 -13.299 1.00 89.62 84 THR A O 1
ATOM 679 N N . ARG A 1 85 ? -0.026 -10.417 -14.250 1.00 89.06 85 ARG A N 1
ATOM 680 C CA . ARG A 1 85 ? 0.269 -10.790 -15.642 1.00 89.06 85 ARG A CA 1
ATOM 681 C C . ARG A 1 85 ? 1.111 -9.742 -16.381 1.00 89.06 85 ARG A C 1
ATOM 683 O O . ARG A 1 85 ? 1.354 -9.883 -17.574 1.00 89.06 85 ARG A O 1
ATOM 690 N N . SER A 1 86 ? 1.572 -8.691 -15.695 1.00 86.69 86 SER A N 1
ATOM 691 C CA . SER A 1 86 ? 2.412 -7.647 -16.299 1.00 86.69 86 SER A CA 1
ATOM 692 C C . SER A 1 86 ? 3.710 -8.235 -16.854 1.00 86.69 86 SER A C 1
ATOM 694 O O . SER A 1 86 ? 4.300 -9.112 -16.225 1.00 86.69 86 SER A O 1
ATOM 696 N N . THR A 1 87 ? 4.203 -7.719 -17.984 1.00 84.94 87 THR A N 1
ATOM 697 C CA . THR A 1 87 ? 5.503 -8.098 -18.570 1.00 84.94 87 THR A CA 1
ATOM 698 C C . THR A 1 87 ? 6.671 -7.730 -17.651 1.00 84.94 87 THR A C 1
ATOM 700 O O . THR A 1 87 ? 7.643 -8.481 -17.539 1.00 84.94 87 THR A O 1
ATOM 703 N N . ASN A 1 88 ? 6.548 -6.631 -16.900 1.00 86.62 88 ASN A N 1
ATOM 704 C CA . ASN A 1 88 ? 7.567 -6.171 -15.966 1.00 86.62 88 ASN A CA 1
ATOM 705 C C . ASN A 1 88 ? 7.646 -7.091 -14.734 1.00 86.62 88 ASN A C 1
ATOM 707 O O . ASN A 1 88 ? 6.742 -7.126 -13.896 1.00 86.62 88 ASN A O 1
ATOM 711 N N . ARG A 1 89 ? 8.775 -7.802 -14.592 1.00 85.31 89 ARG A N 1
ATOM 712 C CA . ARG A 1 89 ? 9.020 -8.753 -13.495 1.00 85.31 89 ARG A CA 1
ATOM 713 C C . ARG A 1 89 ? 8.899 -8.117 -12.108 1.00 85.31 89 ARG A C 1
ATOM 715 O O . ARG A 1 89 ? 8.420 -8.793 -11.200 1.00 85.31 89 ARG A O 1
ATOM 722 N N . LYS A 1 90 ? 9.306 -6.851 -11.941 1.00 86.38 90 LYS A N 1
ATOM 723 C CA . LYS A 1 90 ? 9.220 -6.153 -10.650 1.00 86.38 90 LYS A CA 1
ATOM 724 C C . LYS A 1 90 ? 7.771 -5.875 -10.269 1.00 86.38 90 LYS A C 1
ATOM 726 O O . LYS A 1 90 ? 7.333 -6.299 -9.207 1.00 86.38 90 LYS A O 1
ATOM 731 N N . ILE A 1 91 ? 7.007 -5.270 -11.178 1.00 88.12 91 ILE A N 1
ATOM 732 C CA . ILE A 1 91 ? 5.573 -4.990 -10.983 1.00 88.12 91 ILE A CA 1
ATOM 733 C C . ILE A 1 91 ? 4.806 -6.284 -10.703 1.00 88.12 91 ILE A C 1
ATOM 735 O O . ILE A 1 91 ? 4.022 -6.359 -9.763 1.00 88.12 91 ILE A O 1
ATOM 739 N N . ARG A 1 92 ? 5.100 -7.345 -11.460 1.00 89.44 92 ARG A N 1
ATOM 740 C CA . ARG A 1 92 ? 4.518 -8.671 -11.243 1.00 89.44 92 ARG A CA 1
ATOM 741 C C . ARG A 1 92 ? 4.833 -9.251 -9.860 1.00 89.44 92 ARG A C 1
ATOM 743 O O . ARG A 1 92 ? 4.036 -10.021 -9.329 1.00 89.44 92 ARG A O 1
ATOM 750 N N . ALA A 1 93 ? 6.001 -8.961 -9.289 1.00 87.94 93 ALA A N 1
ATOM 751 C CA . ALA A 1 93 ? 6.363 -9.399 -7.943 1.00 87.94 93 ALA A CA 1
ATOM 752 C C . ALA A 1 93 ? 5.597 -8.613 -6.867 1.00 87.94 93 ALA A C 1
ATOM 754 O O . ALA A 1 93 ? 4.976 -9.230 -6.003 1.00 87.94 93 ALA A O 1
ATOM 755 N N . PHE A 1 94 ? 5.540 -7.284 -6.995 1.00 91.19 94 PHE A N 1
ATOM 756 C CA . PHE A 1 94 ? 4.731 -6.426 -6.125 1.00 91.19 94 PHE A CA 1
ATOM 757 C C . PHE A 1 94 ? 3.253 -6.805 -6.134 1.00 91.19 94 PHE A C 1
ATOM 759 O O . PHE A 1 94 ? 2.674 -7.028 -5.078 1.00 91.19 94 PHE A O 1
ATOM 766 N N . ALA A 1 95 ? 2.655 -6.954 -7.317 1.00 92.00 95 ALA A N 1
ATOM 767 C CA . ALA A 1 95 ? 1.241 -7.288 -7.452 1.00 92.00 95 ALA A CA 1
ATOM 768 C C . ALA A 1 95 ? 0.893 -8.633 -6.795 1.00 92.00 95 ALA A C 1
ATOM 770 O O . ALA A 1 95 ? -0.122 -8.740 -6.112 1.00 92.00 95 ALA A O 1
ATOM 771 N N . ARG A 1 96 ? 1.756 -9.651 -6.943 1.00 90.62 96 ARG A N 1
ATOM 772 C CA . ARG A 1 96 ? 1.574 -10.951 -6.274 1.00 90.62 96 ARG A CA 1
ATOM 773 C C . ARG A 1 96 ? 1.685 -10.838 -4.757 1.00 90.62 96 ARG A C 1
ATOM 775 O O . ARG A 1 96 ? 0.885 -11.443 -4.048 1.00 90.62 96 ARG A O 1
ATOM 782 N N . TYR A 1 97 ? 2.661 -10.074 -4.266 1.00 90.81 97 TYR A N 1
ATOM 783 C CA . TYR A 1 97 ? 2.823 -9.834 -2.835 1.00 90.81 97 TYR A CA 1
ATOM 784 C C . TYR A 1 97 ? 1.598 -9.122 -2.250 1.00 90.81 97 TYR A C 1
ATOM 786 O O . TYR A 1 97 ? 0.997 -9.634 -1.307 1.00 90.81 97 TYR A O 1
ATOM 794 N N . ALA A 1 98 ? 1.198 -8.001 -2.857 1.00 92.19 98 ALA A N 1
ATOM 795 C CA . ALA A 1 98 ? 0.050 -7.206 -2.439 1.00 92.19 98 ALA A CA 1
ATOM 796 C C . ALA A 1 98 ? -1.235 -8.043 -2.436 1.00 92.19 98 ALA A C 1
ATOM 798 O O . ALA A 1 98 ? -1.926 -8.079 -1.425 1.00 92.19 98 ALA A O 1
ATOM 799 N N . LEU A 1 99 ? -1.504 -8.810 -3.501 1.00 92.62 99 LEU A N 1
ATOM 800 C CA . LEU A 1 99 ? -2.670 -9.697 -3.575 1.00 92.62 99 LEU A CA 1
ATOM 801 C C . LEU A 1 99 ? -2.698 -10.727 -2.438 1.00 92.62 99 LEU A C 1
ATOM 803 O O . LEU A 1 99 ? -3.741 -10.949 -1.823 1.00 92.62 99 LEU A O 1
ATOM 807 N N . ARG A 1 100 ? -1.555 -11.361 -2.153 1.00 90.56 100 ARG A N 1
ATOM 808 C CA . ARG A 1 100 ? -1.443 -12.368 -1.092 1.00 90.56 100 ARG A CA 1
ATOM 809 C C . ARG A 1 100 ? -1.710 -11.762 0.283 1.00 90.56 100 ARG A C 1
ATOM 811 O O . ARG A 1 100 ? -2.503 -12.314 1.040 1.00 90.56 100 ARG A O 1
ATOM 818 N N . VAL A 1 101 ? -1.061 -10.640 0.595 1.00 89.50 101 VAL A N 1
ATOM 819 C CA . VAL A 1 101 ? -1.231 -9.960 1.887 1.00 89.50 101 VAL A CA 1
ATOM 820 C C . VAL A 1 101 ? -2.656 -9.447 2.032 1.00 89.50 101 VAL A C 1
ATOM 822 O O . VAL A 1 101 ? -3.287 -9.713 3.052 1.00 89.50 101 VAL A O 1
ATOM 825 N N . PHE A 1 102 ? -3.197 -8.816 0.990 1.00 91.94 102 PHE A N 1
ATOM 826 C CA . PHE A 1 102 ? -4.563 -8.311 0.977 1.00 91.94 102 PHE A CA 1
ATOM 827 C C . PHE A 1 102 ? -5.562 -9.414 1.326 1.00 91.94 102 PHE A C 1
ATOM 829 O O . PHE A 1 102 ? -6.346 -9.259 2.257 1.00 91.94 102 PHE A O 1
ATOM 836 N N . ARG A 1 103 ? -5.457 -10.577 0.665 1.00 90.50 103 ARG A N 1
ATOM 837 C CA . ARG A 1 103 ? -6.284 -11.756 0.964 1.00 90.50 103 ARG A CA 1
ATOM 838 C C . ARG A 1 103 ? -6.105 -12.258 2.398 1.00 90.50 103 ARG A C 1
ATOM 840 O O . ARG A 1 103 ? -7.096 -12.616 3.024 1.00 90.50 103 ARG A O 1
ATOM 847 N N . SER A 1 104 ? -4.881 -12.252 2.936 1.00 88.19 104 SER A N 1
ATOM 848 C CA . SER A 1 104 ? -4.635 -12.698 4.317 1.00 88.19 104 SER A CA 1
ATOM 849 C C . SER A 1 104 ? -5.247 -11.786 5.380 1.00 88.19 104 SER A C 1
ATOM 851 O O . SER A 1 104 ? -5.558 -12.256 6.471 1.00 88.19 104 SER A O 1
ATOM 853 N N . ILE A 1 105 ? -5.448 -10.499 5.075 1.00 89.19 105 ILE A N 1
ATOM 854 C CA . ILE A 1 105 ? -5.980 -9.534 6.041 1.00 89.19 105 ILE A CA 1
ATOM 855 C C . ILE A 1 105 ? -7.470 -9.227 5.846 1.00 89.19 105 ILE A C 1
ATOM 857 O O . ILE A 1 105 ? -8.005 -8.468 6.643 1.00 89.19 105 ILE A O 1
ATOM 861 N N . LEU A 1 106 ? -8.158 -9.829 4.861 1.00 89.75 106 LEU A N 1
ATOM 862 C CA . LEU A 1 106 ? -9.585 -9.575 4.572 1.00 89.75 106 LEU A CA 1
ATOM 863 C C . LEU A 1 106 ? -10.505 -9.725 5.795 1.00 89.75 106 LEU A C 1
ATOM 865 O O . LEU A 1 106 ? -11.477 -8.989 5.935 1.00 89.75 106 LEU A O 1
ATOM 869 N N . ASN A 1 107 ? -10.178 -10.654 6.696 1.00 86.88 107 ASN A N 1
ATOM 870 C CA . ASN A 1 107 ? -10.964 -10.931 7.902 1.00 86.88 107 ASN A CA 1
ATOM 871 C C . ASN A 1 107 ? -10.482 -10.151 9.140 1.00 86.88 107 ASN A C 1
ATOM 873 O O . ASN A 1 107 ? -11.004 -10.345 10.241 1.00 86.88 107 ASN A O 1
ATOM 877 N N . LYS A 1 108 ? -9.474 -9.283 8.994 1.00 87.94 108 LYS A N 1
ATOM 878 C CA . LYS A 1 108 ? -8.898 -8.513 10.098 1.00 87.94 108 LYS A CA 1
ATOM 879 C C . LYS A 1 108 ? -9.827 -7.356 10.471 1.00 87.94 108 LYS A C 1
ATOM 881 O O . LYS A 1 108 ? -10.183 -6.537 9.633 1.00 87.94 108 LYS A O 1
ATOM 886 N N . LYS A 1 109 ? -10.207 -7.287 11.751 1.00 82.06 109 LYS A N 1
ATOM 887 C CA . LYS A 1 109 ? -11.109 -6.245 12.281 1.00 82.06 109 LYS A CA 1
ATOM 888 C C . LYS A 1 109 ? -10.378 -5.031 12.851 1.00 82.06 109 LYS A C 1
ATOM 890 O O . LYS A 1 109 ? -10.923 -3.935 12.836 1.00 82.06 109 LYS A O 1
ATOM 895 N N . ILE A 1 110 ? -9.167 -5.230 13.368 1.00 87.06 110 ILE A N 1
ATOM 896 C CA . ILE A 1 110 ? -8.391 -4.197 14.063 1.00 87.06 110 ILE A CA 1
ATOM 897 C C . ILE A 1 110 ? -7.102 -3.958 13.291 1.00 87.06 110 ILE A C 1
ATOM 899 O O . ILE A 1 110 ? -6.369 -4.907 13.021 1.00 87.06 110 ILE A O 1
ATOM 903 N N . TYR A 1 111 ? -6.821 -2.701 12.958 1.00 92.06 111 TYR A N 1
ATOM 904 C CA . TYR A 1 111 ? -5.585 -2.280 12.306 1.00 92.06 111 TYR A CA 1
ATOM 905 C C . TYR A 1 111 ? -4.718 -1.495 13.284 1.00 92.06 111 TYR A C 1
ATOM 907 O O . TYR A 1 111 ? -5.219 -0.667 14.040 1.00 92.06 111 TYR A O 1
ATOM 915 N N . GLU A 1 112 ? -3.414 -1.740 13.244 1.00 90.56 112 GLU A N 1
ATOM 916 C CA . GLU A 1 112 ? -2.448 -1.107 14.138 1.00 90.56 112 GLU A CA 1
ATOM 917 C C . GLU A 1 112 ? -1.398 -0.353 13.334 1.00 90.56 112 GLU A C 1
ATOM 919 O O . GLU A 1 112 ? -1.074 -0.720 12.201 1.00 90.56 112 GLU A O 1
ATOM 924 N N . MET A 1 113 ? -0.841 0.692 13.944 1.00 93.44 113 MET A N 1
ATOM 925 C CA . MET A 1 113 ? 0.210 1.490 13.331 1.00 93.44 113 MET A CA 1
ATOM 926 C C . MET A 1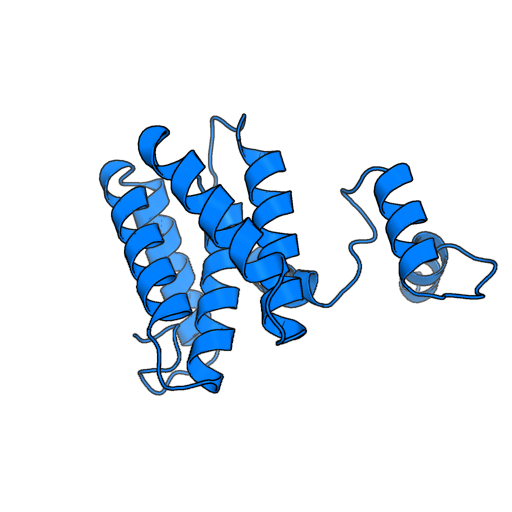 113 ? 1.483 0.644 13.145 1.00 93.44 113 MET A C 1
ATOM 928 O O . MET A 1 113 ? 2.071 0.198 14.136 1.00 93.44 113 MET A O 1
ATOM 932 N N . PRO A 1 114 ? 1.959 0.430 11.905 1.00 91.12 114 PRO A N 1
ATOM 933 C CA . PRO A 1 114 ? 3.156 -0.359 11.674 1.00 91.12 114 PRO A CA 1
ATOM 934 C C . PRO A 1 114 ? 4.404 0.390 12.148 1.00 91.12 114 PRO A C 1
ATOM 936 O O . PRO A 1 114 ? 4.603 1.577 11.878 1.00 91.12 114 PRO A O 1
ATOM 939 N N . LYS A 1 115 ? 5.302 -0.334 12.822 1.00 89.44 115 LYS A N 1
ATOM 940 C CA . LYS A 1 115 ? 6.626 0.183 13.189 1.00 89.44 115 LYS A CA 1
ATOM 941 C C . LYS A 1 115 ? 7.480 0.381 11.933 1.00 89.44 115 LYS A C 1
ATOM 943 O O . LYS A 1 115 ? 7.390 -0.393 10.981 1.00 89.44 115 LYS A O 1
ATOM 948 N N . ILE A 1 116 ? 8.397 1.349 11.972 1.00 86.75 116 ILE A N 1
ATOM 949 C CA . ILE A 1 116 ? 9.323 1.652 10.861 1.00 86.75 116 ILE A CA 1
ATOM 950 C C . ILE A 1 116 ? 10.096 0.409 10.402 1.00 86.75 116 ILE A C 1
ATOM 952 O O . ILE A 1 116 ? 10.291 0.206 9.206 1.00 86.75 116 ILE A O 1
ATOM 956 N N . VAL A 1 117 ? 10.516 -0.435 11.349 1.00 85.62 117 VAL A N 1
ATOM 957 C CA . VAL A 1 117 ? 11.232 -1.686 11.061 1.00 85.62 117 VAL A CA 1
ATOM 958 C C . VAL A 1 117 ? 10.392 -2.606 10.173 1.00 85.62 117 VAL A C 1
ATOM 960 O O . VAL A 1 117 ? 10.898 -3.114 9.178 1.00 85.62 117 VAL A O 1
ATOM 963 N N . ILE A 1 118 ? 9.097 -2.748 10.471 1.00 86.69 118 ILE A N 1
ATOM 964 C CA . ILE A 1 118 ? 8.178 -3.563 9.671 1.00 86.69 118 ILE A CA 1
ATOM 965 C C . ILE A 1 118 ? 8.032 -2.980 8.268 1.00 86.69 118 ILE A C 1
ATOM 967 O O . ILE A 1 118 ? 8.161 -3.721 7.303 1.00 86.69 118 ILE A O 1
ATOM 971 N N . ILE A 1 119 ? 7.864 -1.662 8.124 1.00 87.75 119 ILE A N 1
ATOM 972 C CA . ILE A 1 119 ? 7.782 -1.024 6.799 1.00 87.75 119 ILE A CA 1
ATOM 973 C C . ILE A 1 119 ? 9.036 -1.319 5.970 1.00 87.75 119 ILE A C 1
ATOM 975 O O . ILE A 1 119 ? 8.924 -1.736 4.821 1.00 87.75 119 ILE A O 1
ATOM 979 N N . LYS A 1 120 ? 10.233 -1.178 6.553 1.00 86.19 120 LYS A N 1
ATOM 980 C CA . LYS A 1 120 ? 11.493 -1.499 5.860 1.00 86.19 120 LYS A CA 1
ATOM 981 C C . LYS A 1 120 ? 11.552 -2.956 5.402 1.00 86.19 120 LYS A C 1
ATOM 983 O O . LYS A 1 120 ? 12.049 -3.219 4.311 1.00 86.19 120 LYS A O 1
ATOM 988 N N . ILE A 1 121 ? 11.035 -3.881 6.211 1.00 84.94 121 ILE A N 1
ATOM 989 C CA . ILE A 1 121 ? 10.933 -5.296 5.842 1.00 84.94 121 ILE A CA 1
ATOM 990 C C . ILE A 1 121 ? 9.971 -5.461 4.661 1.00 84.94 121 ILE A C 1
ATOM 992 O O . ILE A 1 121 ? 10.355 -6.060 3.659 1.00 84.94 121 ILE A O 1
ATOM 996 N N . ILE A 1 122 ? 8.766 -4.883 4.730 1.00 86.38 122 ILE A N 1
ATOM 997 C CA . ILE A 1 122 ? 7.733 -4.980 3.681 1.00 86.38 122 ILE A CA 1
ATOM 998 C C . ILE A 1 122 ? 8.273 -4.552 2.318 1.00 86.38 122 ILE A C 1
ATOM 1000 O O . ILE A 1 122 ? 8.037 -5.242 1.333 1.00 86.38 122 ILE A O 1
ATOM 1004 N N . LEU A 1 123 ? 9.054 -3.472 2.265 1.00 86.31 123 LEU A N 1
ATOM 1005 C CA . LEU A 1 123 ? 9.654 -2.965 1.026 1.00 86.31 123 LEU A CA 1
ATOM 1006 C C . LEU A 1 123 ? 10.625 -3.959 0.360 1.00 86.31 123 LEU A C 1
ATOM 1008 O O . LEU A 1 123 ? 10.902 -3.864 -0.832 1.00 86.31 123 LEU A O 1
ATOM 1012 N N . GLN A 1 124 ? 11.135 -4.944 1.101 1.00 83.12 124 GLN A N 1
ATOM 1013 C CA . GLN A 1 124 ? 12.040 -5.969 0.579 1.00 83.12 124 GLN A CA 1
ATOM 1014 C C . GLN A 1 124 ? 11.327 -7.287 0.238 1.00 83.12 124 GLN A C 1
ATOM 1016 O O . GLN A 1 124 ? 11.821 -8.051 -0.596 1.00 83.12 124 GLN A O 1
ATOM 1021 N N . LEU A 1 125 ? 10.173 -7.569 0.852 1.00 83.19 125 LEU A N 1
ATOM 1022 C CA . LEU A 1 125 ? 9.462 -8.848 0.721 1.00 83.19 125 LEU A CA 1
ATOM 1023 C C . LEU A 1 125 ? 8.973 -9.194 -0.696 1.00 83.19 125 LEU A C 1
ATOM 1025 O O . LEU A 1 125 ? 8.998 -10.373 -1.043 1.00 83.19 125 LEU A O 1
ATOM 1029 N N . PRO A 1 126 ? 8.572 -8.245 -1.563 1.00 84.56 126 PRO A N 1
ATOM 1030 C CA . PRO A 1 126 ? 8.235 -8.561 -2.951 1.00 84.56 126 PRO A CA 1
ATOM 1031 C C . PRO A 1 126 ? 9.376 -9.245 -3.717 1.00 84.56 126 PRO A C 1
ATOM 1033 O O . PRO A 1 126 ? 9.126 -9.992 -4.662 1.00 84.56 126 PRO A O 1
ATOM 1036 N N . PHE A 1 127 ? 10.628 -9.021 -3.306 1.00 81.44 127 PHE A N 1
ATOM 1037 C CA . PHE A 1 127 ? 11.825 -9.530 -3.980 1.00 81.44 127 PHE A CA 1
ATOM 1038 C C . PHE A 1 127 ? 12.580 -10.598 -3.193 1.00 81.44 127 PHE A C 1
ATOM 1040 O O . PHE A 1 127 ? 13.483 -11.227 -3.744 1.00 81.44 127 PHE A O 1
ATOM 1047 N N . ARG A 1 128 ? 12.218 -10.820 -1.927 1.00 72.25 128 ARG A N 1
ATOM 1048 C CA . ARG A 1 128 ? 12.834 -11.828 -1.066 1.00 72.25 128 ARG A CA 1
ATOM 1049 C C . ARG A 1 128 ? 11.802 -12.901 -0.722 1.00 72.25 128 ARG A C 1
ATOM 1051 O O . ARG A 1 128 ? 10.724 -12.558 -0.242 1.00 72.25 128 ARG A O 1
ATOM 1058 N N . PRO A 1 129 ? 12.088 -14.193 -0.964 1.00 57.75 129 PRO A N 1
ATOM 1059 C CA . PRO A 1 129 ? 11.169 -15.253 -0.581 1.00 57.75 129 PRO A CA 1
ATOM 1060 C C . PRO A 1 129 ? 10.938 -15.189 0.929 1.00 57.75 129 PRO A C 1
ATOM 1062 O O . PRO A 1 129 ? 11.885 -15.179 1.713 1.00 57.75 129 PRO A O 1
ATOM 1065 N N . VAL A 1 130 ? 9.668 -15.092 1.318 1.00 60.97 130 VAL A N 1
ATOM 1066 C CA . VAL A 1 130 ? 9.269 -15.088 2.723 1.00 60.97 130 VAL A CA 1
ATOM 1067 C C . VAL A 1 130 ? 9.532 -16.479 3.281 1.00 60.97 130 VAL A C 1
ATOM 1069 O O . VAL A 1 130 ? 8.969 -17.453 2.792 1.00 60.97 130 VAL A O 1
ATOM 1072 N N . VAL A 1 131 ? 10.408 -16.550 4.276 1.00 56.12 131 VAL A N 1
ATOM 1073 C CA . VAL A 1 131 ? 10.819 -17.799 4.923 1.00 56.12 131 VAL A CA 1
ATOM 1074 C C . VAL A 1 131 ? 9.856 -18.186 6.056 1.00 56.12 131 VAL A C 1
ATOM 1076 O O . VAL A 1 131 ? 9.643 -19.364 6.314 1.00 56.12 131 VAL A O 1
ATOM 1079 N N . PHE A 1 132 ? 9.220 -17.196 6.690 1.00 53.69 132 PHE A N 1
ATOM 1080 C CA . PHE A 1 132 ? 8.344 -17.372 7.852 1.00 53.69 132 PHE A CA 1
ATOM 1081 C C . PHE A 1 132 ? 7.028 -16.608 7.669 1.00 53.69 132 PHE A C 1
ATOM 1083 O O . PHE A 1 132 ? 7.033 -15.495 7.149 1.00 53.69 132 PHE A O 1
ATOM 1090 N N . GLY A 1 133 ? 5.901 -17.175 8.109 1.00 53.62 133 GLY A N 1
ATOM 1091 C CA . GLY A 1 133 ? 4.572 -16.557 7.949 1.00 53.62 133 GLY A CA 1
ATOM 1092 C C . GLY A 1 133 ? 3.853 -16.912 6.640 1.00 53.62 133 GLY A C 1
ATOM 1093 O O . GLY A 1 133 ? 2.906 -16.237 6.245 1.00 53.62 133 GLY A O 1
ATOM 1094 N N . VAL A 1 134 ? 4.305 -17.968 5.963 1.00 61.94 134 VAL A N 1
ATOM 1095 C CA . VAL A 1 134 ? 3.593 -18.655 4.877 1.00 61.94 134 VAL A CA 1
ATOM 1096 C C . VAL A 1 134 ? 3.366 -20.105 5.287 1.00 61.94 134 VAL A C 1
ATOM 1098 O O . VAL A 1 134 ? 4.127 -20.636 6.096 1.00 61.94 134 VAL A O 1
ATOM 1101 N N . SER A 1 135 ? 2.328 -20.739 4.743 1.00 63.38 135 SER A N 1
ATOM 1102 C CA . SER A 1 135 ? 2.135 -22.184 4.929 1.00 63.38 135 SER A CA 1
ATOM 1103 C C . SER A 1 135 ? 3.316 -22.969 4.344 1.00 63.38 135 SER A C 1
ATOM 1105 O O . SER A 1 135 ? 3.985 -22.498 3.414 1.00 63.38 135 SER A O 1
ATOM 1107 N N . LEU A 1 136 ? 3.584 -24.156 4.892 1.00 62.69 136 LEU A N 1
ATOM 1108 C CA . LEU A 1 136 ? 4.678 -25.015 4.435 1.00 62.69 136 LEU A CA 1
ATOM 1109 C C . LEU A 1 136 ? 4.497 -25.386 2.957 1.00 62.69 136 LEU A C 1
ATOM 1111 O O . LEU A 1 136 ? 5.458 -25.400 2.193 1.00 62.69 136 LEU A O 1
ATOM 1115 N N . GLU A 1 137 ? 3.251 -25.589 2.537 1.00 66.19 137 GLU A N 1
ATOM 1116 C CA . GLU A 1 137 ? 2.853 -25.892 1.166 1.00 66.19 137 GLU A CA 1
ATOM 1117 C C . GLU A 1 137 ? 3.244 -24.751 0.223 1.00 66.19 137 GLU A C 1
ATOM 1119 O O . GLU A 1 137 ? 3.916 -24.970 -0.785 1.00 66.19 137 GLU A O 1
ATOM 1124 N N . GLN A 1 138 ? 2.912 -23.509 0.590 1.00 64.50 138 GLN A N 1
ATOM 1125 C CA . GLN A 1 138 ? 3.288 -22.322 -0.183 1.00 64.50 138 GLN A CA 1
ATOM 1126 C C . GLN A 1 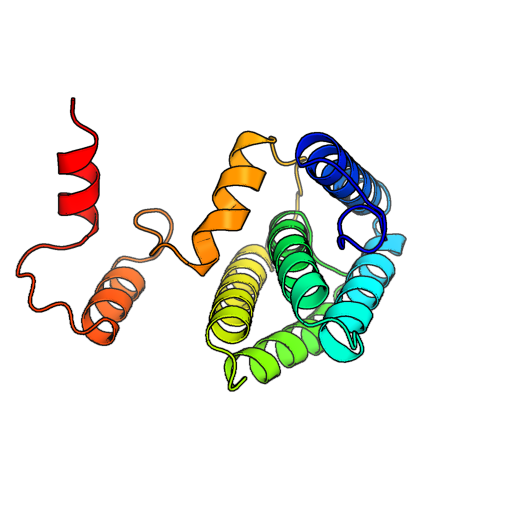138 ? 4.805 -22.123 -0.237 1.00 64.50 138 GLN A C 1
ATOM 1128 O O . GLN A 1 138 ? 5.330 -21.663 -1.256 1.00 64.50 138 GLN A O 1
ATOM 1133 N N . LEU A 1 139 ? 5.512 -22.449 0.849 1.00 70.44 139 LEU A N 1
ATOM 1134 C CA . LEU A 1 139 ? 6.967 -22.372 0.896 1.00 70.44 139 LEU A CA 1
ATOM 1135 C C . LEU A 1 139 ? 7.589 -23.375 -0.083 1.00 70.44 139 LEU A C 1
ATOM 1137 O O . LEU A 1 139 ? 8.352 -22.968 -0.961 1.00 70.44 139 LEU A O 1
ATOM 1141 N N . LEU A 1 140 ? 7.188 -24.644 -0.009 1.00 65.12 140 LEU A N 1
ATOM 1142 C CA . LEU A 1 140 ? 7.659 -25.721 -0.885 1.00 65.12 140 LEU A CA 1
ATOM 1143 C C . LEU A 1 140 ? 7.314 -25.469 -2.361 1.00 65.12 140 LEU A C 1
ATOM 1145 O O . LEU A 1 140 ? 8.128 -25.716 -3.252 1.00 65.12 140 LEU A O 1
ATOM 1149 N N . GLU A 1 141 ? 6.136 -24.924 -2.655 1.00 66.19 141 GLU A N 1
ATOM 1150 C CA . GLU A 1 141 ? 5.728 -24.591 -4.023 1.00 66.19 141 GLU A CA 1
ATOM 1151 C C . GLU A 1 141 ? 6.532 -23.412 -4.601 1.00 66.19 141 GLU A C 1
ATOM 1153 O O . GLU A 1 141 ? 6.927 -23.406 -5.775 1.00 66.19 141 GLU A O 1
ATOM 1158 N N . SER A 1 142 ? 6.887 -22.440 -3.754 1.00 63.12 142 SER A N 1
ATOM 1159 C CA . SER A 1 142 ? 7.807 -21.362 -4.130 1.00 63.12 142 SER A CA 1
ATOM 1160 C C . SER A 1 142 ? 9.228 -21.872 -4.415 1.00 63.12 142 SER A C 1
ATOM 1162 O O . SER A 1 142 ? 9.939 -21.310 -5.253 1.00 63.12 142 SER A O 1
ATOM 1164 N N . GLU A 1 143 ? 9.656 -22.951 -3.757 1.00 65.88 143 GLU A N 1
ATOM 1165 C CA . GLU A 1 143 ? 10.967 -23.570 -3.972 1.00 65.88 143 GLU A CA 1
ATOM 1166 C C . GLU A 1 143 ? 11.023 -24.351 -5.284 1.00 65.88 143 GLU A C 1
ATOM 1168 O O . GLU A 1 143 ? 11.963 -24.153 -6.061 1.00 65.88 143 GLU A O 1
ATOM 1173 N N . LYS A 1 144 ? 9.970 -25.123 -5.591 1.00 63.19 144 LYS A N 1
ATOM 1174 C CA . LYS A 1 144 ? 9.811 -25.835 -6.871 1.00 63.19 144 LYS A CA 1
ATOM 1175 C C . LYS A 1 144 ? 9.843 -24.879 -8.068 1.00 63.19 144 LYS A C 1
ATOM 1177 O O . LYS A 1 144 ? 10.550 -25.119 -9.043 1.00 63.19 144 LYS A O 1
ATOM 1182 N N . THR A 1 145 ? 9.134 -23.753 -7.979 1.00 56.12 145 THR A N 1
ATOM 1183 C CA . THR A 1 145 ? 9.046 -22.760 -9.069 1.00 56.12 145 THR A CA 1
ATOM 1184 C C . THR A 1 145 ? 10.304 -21.911 -9.248 1.00 56.12 145 THR A C 1
ATOM 1186 O O . THR A 1 145 ? 10.505 -21.348 -10.324 1.00 56.12 145 THR A O 1
ATOM 1189 N N . THR A 1 146 ? 11.181 -21.815 -8.238 1.00 58.62 146 THR A N 1
ATOM 1190 C CA . THR A 1 146 ? 12.433 -21.053 -8.383 1.00 58.62 146 THR A CA 1
ATOM 1191 C C . THR A 1 146 ? 13.561 -21.866 -9.041 1.00 58.62 146 THR A C 1
ATOM 1193 O O . THR A 1 146 ? 14.668 -21.353 -9.184 1.00 58.62 146 THR A O 1
ATOM 1196 N N . GLY A 1 147 ? 13.311 -23.121 -9.439 1.00 54.16 147 GLY A N 1
ATOM 1197 C CA . GLY A 1 147 ? 14.312 -23.966 -10.105 1.00 54.16 147 GLY A CA 1
ATOM 1198 C C . GLY A 1 147 ? 15.517 -24.297 -9.219 1.00 54.16 147 GLY A C 1
ATOM 1199 O O . GLY A 1 147 ? 16.603 -24.583 -9.719 1.00 54.16 147 GLY A O 1
ATOM 1200 N N . SER A 1 148 ? 15.352 -24.218 -7.896 1.00 58.00 148 SER A N 1
ATOM 1201 C CA . SER A 1 148 ? 16.423 -24.522 -6.954 1.00 58.00 148 SER A CA 1
ATOM 1202 C C . SER A 1 148 ? 16.657 -26.032 -6.926 1.00 58.00 148 SER A C 1
ATOM 1204 O O . SER A 1 148 ? 15.856 -26.765 -6.361 1.00 58.00 148 SER A O 1
ATOM 1206 N N . LYS A 1 149 ? 17.780 -26.495 -7.491 1.00 59.38 149 LYS A N 1
ATOM 1207 C CA . LYS A 1 149 ? 18.299 -27.868 -7.306 1.00 59.38 149 LYS A CA 1
ATOM 1208 C C . LYS A 1 149 ? 18.802 -28.136 -5.877 1.00 59.38 149 LYS A C 1
ATOM 1210 O O . LYS A 1 149 ? 19.323 -29.213 -5.609 1.00 59.38 149 LYS A O 1
ATOM 1215 N N . ALA A 1 150 ? 18.726 -27.153 -4.976 1.00 57.00 150 ALA A N 1
ATOM 1216 C CA . ALA A 1 150 ? 19.195 -27.320 -3.609 1.00 57.00 150 ALA A CA 1
ATOM 1217 C C . ALA A 1 150 ? 18.345 -28.374 -2.887 1.00 57.00 150 ALA A C 1
ATOM 1219 O O . ALA A 1 150 ? 17.131 -28.235 -2.795 1.00 57.00 150 ALA A O 1
ATOM 1220 N N . MET A 1 151 ? 19.010 -29.391 -2.341 1.00 58.03 151 MET A N 1
ATOM 1221 C CA . MET A 1 151 ? 18.406 -30.456 -1.531 1.00 58.03 151 MET A CA 1
ATOM 1222 C C . MET A 1 151 ? 17.862 -29.942 -0.182 1.00 58.03 151 MET A C 1
ATOM 1224 O O . MET A 1 151 ? 17.158 -30.660 0.519 1.00 58.03 151 MET A O 1
ATOM 1228 N N . ILE A 1 152 ? 18.192 -28.697 0.185 1.00 60.81 152 ILE A N 1
ATOM 1229 C CA . ILE A 1 152 ? 17.905 -28.100 1.490 1.00 60.81 152 ILE A CA 1
ATOM 1230 C C . ILE A 1 152 ? 16.939 -26.909 1.326 1.00 60.81 152 ILE A C 1
ATOM 1232 O O . ILE A 1 152 ? 17.259 -25.977 0.574 1.00 60.81 152 ILE A O 1
ATOM 1236 N N . PRO A 1 153 ? 15.804 -26.895 2.055 1.00 66.44 153 PRO A N 1
ATOM 1237 C CA . PRO A 1 153 ? 14.867 -25.774 2.098 1.00 66.44 153 PRO A CA 1
ATOM 1238 C C . PRO A 1 153 ? 15.505 -24.439 2.515 1.00 66.44 153 PRO A C 1
ATOM 1240 O O . PRO A 1 153 ? 16.378 -24.368 3.385 1.00 66.44 153 PRO A O 1
ATOM 1243 N N . ARG A 1 154 ? 15.009 -23.337 1.948 1.00 68.06 154 ARG A N 1
ATOM 1244 C CA . ARG A 1 154 ? 15.434 -21.951 2.203 1.00 68.06 154 ARG A CA 1
ATOM 1245 C C . ARG A 1 154 ? 15.324 -21.551 3.666 1.00 68.06 154 ARG A C 1
ATOM 1247 O O . ARG A 1 154 ? 16.138 -20.747 4.104 1.00 68.06 154 ARG A O 1
ATOM 1254 N N . VAL A 1 155 ? 14.367 -22.116 4.408 1.00 68.12 155 VAL A N 1
ATOM 1255 C CA . VAL A 1 155 ? 14.249 -21.946 5.868 1.00 68.12 155 VAL A CA 1
ATOM 1256 C C . VAL A 1 155 ? 15.529 -22.340 6.574 1.00 68.12 155 VAL A C 1
ATOM 1258 O O . VAL A 1 155 ? 16.072 -21.544 7.332 1.00 68.12 155 VAL A O 1
ATOM 1261 N N . LEU A 1 156 ? 16.051 -23.526 6.279 1.00 65.12 156 LEU A N 1
ATOM 1262 C CA . LEU A 1 156 ? 17.254 -24.030 6.928 1.00 65.12 156 LEU A CA 1
ATOM 1263 C C . LEU A 1 156 ? 18.488 -23.239 6.500 1.00 65.12 156 LEU A C 1
ATOM 1265 O O . LEU A 1 156 ? 19.316 -22.903 7.339 1.00 65.12 156 LEU A O 1
ATOM 1269 N N . LYS A 1 157 ? 18.572 -22.849 5.221 1.00 67.56 157 LYS A N 1
ATOM 1270 C CA . LYS A 1 157 ? 19.648 -21.969 4.748 1.00 67.56 157 LYS A CA 1
ATOM 1271 C C . LYS A 1 157 ? 19.621 -20.604 5.442 1.00 67.56 157 LYS A C 1
ATOM 1273 O O . LYS A 1 157 ? 20.669 -20.091 5.812 1.00 67.56 157 LYS A O 1
ATOM 1278 N N . TYR A 1 158 ? 18.434 -20.025 5.615 1.00 67.12 158 TYR A N 1
ATOM 1279 C CA . TYR A 1 158 ? 18.262 -18.738 6.280 1.00 67.12 158 TYR A CA 1
ATOM 1280 C C . TYR A 1 158 ? 18.587 -18.827 7.773 1.00 67.12 158 TYR A C 1
ATOM 1282 O O . TYR A 1 158 ? 19.309 -17.978 8.275 1.00 67.12 158 TYR A O 1
ATOM 1290 N N . LEU A 1 159 ? 18.096 -19.852 8.475 1.00 67.62 159 LEU A N 1
ATOM 1291 C CA . LEU A 1 159 ? 18.403 -20.060 9.892 1.00 67.62 159 LEU A CA 1
ATOM 1292 C C . LEU A 1 159 ? 19.905 -20.258 10.106 1.00 67.62 159 LEU A C 1
ATOM 1294 O O . LEU A 1 159 ? 20.484 -19.567 10.930 1.00 67.62 159 LEU A O 1
ATOM 1298 N N . TYR A 1 160 ? 20.549 -21.105 9.301 1.00 70.44 160 TYR A N 1
ATOM 1299 C CA . TYR A 1 160 ? 21.992 -21.337 9.383 1.00 70.44 160 TYR A CA 1
ATOM 1300 C C . TYR A 1 160 ? 22.817 -20.053 9.199 1.00 70.44 160 TYR A C 1
ATOM 1302 O O . TYR A 1 160 ? 23.765 -19.816 9.933 1.00 70.44 160 TYR A O 1
ATOM 1310 N N . GLN A 1 161 ? 22.429 -19.192 8.256 1.00 67.00 161 GLN A N 1
ATOM 1311 C CA . GLN A 1 161 ? 23.126 -17.928 7.987 1.00 67.00 161 GLN A CA 1
ATOM 1312 C C . GLN A 1 161 ? 22.932 -16.848 9.065 1.00 67.00 161 GLN A C 1
ATOM 1314 O O . GLN A 1 161 ? 23.590 -15.818 8.986 1.00 67.00 161 GLN A O 1
ATOM 1319 N N . ASN A 1 162 ? 22.020 -17.038 10.023 1.00 61.84 162 ASN A N 1
ATOM 1320 C CA . ASN A 1 162 ? 21.706 -16.057 11.069 1.00 61.84 162 ASN A CA 1
ATOM 1321 C C . ASN A 1 162 ? 21.914 -16.626 12.492 1.00 61.84 162 ASN A C 1
ATOM 1323 O O . ASN A 1 162 ? 21.299 -16.125 13.429 1.00 61.84 162 ASN A O 1
ATOM 1327 N N . ILE A 1 163 ? 22.718 -17.690 12.648 1.00 59.81 163 ILE A N 1
ATOM 1328 C CA . ILE A 1 163 ? 23.045 -18.325 13.946 1.00 59.81 163 ILE A CA 1
ATOM 1329 C C . ILE A 1 163 ? 24.408 -17.863 14.525 1.00 59.81 163 ILE A C 1
ATOM 1331 O O . ILE A 1 163 ? 24.808 -18.350 15.576 1.00 59.81 163 ILE A O 1
ATOM 1335 N N . GLU A 1 164 ? 25.097 -16.888 13.924 1.00 42.31 164 GLU A N 1
ATOM 1336 C CA . GLU A 1 164 ? 26.277 -16.245 14.549 1.00 42.31 164 GLU A CA 1
ATOM 1337 C C . GLU A 1 164 ? 25.908 -15.070 15.464 1.00 42.31 164 GLU A C 1
ATOM 1339 O O . GLU A 1 164 ? 25.167 -14.166 15.005 1.00 42.31 164 GLU A O 1
#

pLDDT: mean 81.01, std 13.95, range [42.31, 96.19]

Secondary structure (DSSP, 8-state):
-TTTTSS---HHHHHHHHHHHHHHHHH-GGGHHHHHHHHHHHHHH-S-HHHHHHHHHHHHHHHHH-PPPHHHHHHHHHHHHHHHT-S-HHHHHHHHHHHHHHHHHTT-----PPPHHHHHHHTTTTTS---SSS-HHHHHHHHHHTT---SS-HHHHHHHTT--

Foldseek 3Di:
DALLPPDPDDPVVNLVVLLVVLVCCQVPLVCLLVSLVVLLCCCPPPPDPSSNLSSLLSLLLSLLQDDHDPVCLVVSLVSLVVQCPPPDPSSVLSSVSSNVNNVVCVPPDHGDRDDSVVSVVSSCPSPDPDLPDDDPVVQVVVCVVVPDPDPDGPNVVVCVVPPD

InterPro domains:
  IPR000857 MyTH4 domain [PF00784] (20-107)
  IPR000857 MyTH4 domain [PS51016] (1-123)
  IPR038185 MyTH4 domain superfamily [G3DSA:1.25.40.530] (1-117)

Radius of gyration: 16.66 Å; chains: 1; bounding box: 44×46×33 Å